Protein AF-A0A1D8IP13-F1 (afdb_monomer_lite)

Secondary structure (DSSP, 8-state):
---TTS-EEEEEEE-GGGEEEEEEEEEESSTT----TT--TTTEEEEEEEEEETTT--B--SS---EEE-HHHHHHHHT------SEETTEE---

Organism: NCBI:txid2819280

Foldseek 3Di:
DLDPPKDKDKDWDDDPPQKIKIKMAINAPDPPDDGDLPDDVNGHQKMWIFMARNPQRATAPPDRTDIDHHPVCVVSVVPDDDDDPQHYNRHGGDD

pLDDT: mean 81.23, std 15.62, range [36.94, 96.0]

Sequence (95 aa):
MFDGDLPAVASVDAISGGELSINVVLKPQKADIQPEWYCDLSSGDAVASGRVERHLGAWLQDGGEDVHCKRALQSRIADVGIEPAGYSDQGNFFM

Radius of gyration: 14.1 Å; chains: 1; bounding box: 30×31×34 Å

Structure (mmCIF, N/CA/C/O backbone):
data_AF-A0A1D8IP13-F1
#
_entry.id   AF-A0A1D8IP13-F1
#
loop_
_atom_site.group_PDB
_atom_site.id
_atom_site.type_symbol
_atom_site.label_atom_id
_atom_site.label_alt_id
_atom_site.label_comp_id
_atom_site.label_asym_id
_atom_site.label_entity_id
_atom_site.label_seq_id
_atom_site.pdbx_PDB_ins_code
_atom_site.Cartn_x
_atom_site.Cartn_y
_atom_site.Cartn_z
_atom_site.occupancy
_atom_site.B_iso_or_equiv
_atom_site.auth_seq_id
_atom_site.auth_comp_id
_atom_site.auth_asym_id
_atom_site.auth_atom_id
_atom_site.pdbx_PDB_model_num
ATOM 1 N N . MET A 1 1 ? -6.980 -12.113 -4.603 1.00 53.38 1 MET A N 1
ATOM 2 C CA . MET A 1 1 ? -7.623 -11.195 -3.636 1.00 53.38 1 MET A CA 1
ATOM 3 C C . MET A 1 1 ? -6.878 -11.374 -2.322 1.00 53.38 1 MET A C 1
ATOM 5 O O . MET A 1 1 ? -6.754 -12.517 -1.914 1.00 53.38 1 MET A O 1
ATOM 9 N N . PHE A 1 2 ? -6.300 -10.305 -1.761 1.00 59.06 2 PHE A N 1
ATOM 10 C CA . PHE A 1 2 ? -5.369 -10.341 -0.615 1.00 59.06 2 PHE A CA 1
ATOM 11 C C . PHE A 1 2 ? -6.002 -10.951 0.643 1.00 59.06 2 PHE A C 1
ATOM 13 O O . PHE A 1 2 ? -5.389 -11.788 1.289 1.00 59.06 2 PHE A O 1
ATOM 20 N N . ASP A 1 3 ? -7.250 -10.576 0.943 1.00 60.44 3 ASP A N 1
ATOM 21 C CA . ASP A 1 3 ? -8.040 -11.171 2.021 1.00 60.44 3 ASP A CA 1
ATOM 22 C C . ASP A 1 3 ? -9.490 -10.679 1.881 1.00 60.44 3 ASP A C 1
ATOM 24 O O . ASP A 1 3 ? -9.742 -9.479 1.991 1.00 60.44 3 ASP A O 1
ATOM 28 N N . GLY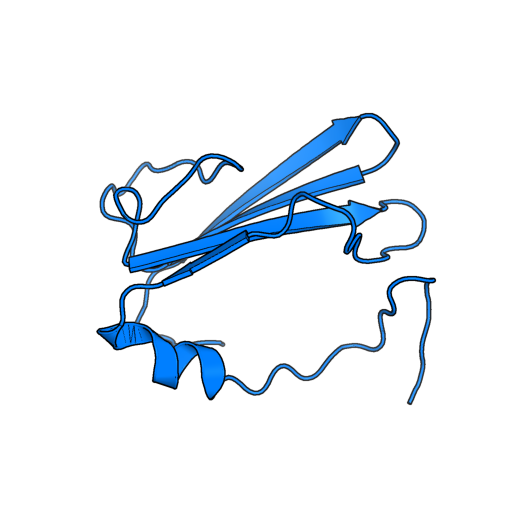 A 1 4 ? -10.446 -11.556 1.560 1.00 65.25 4 GLY A N 1
ATOM 29 C CA . GLY A 1 4 ? -11.843 -11.170 1.276 1.00 65.25 4 GLY A CA 1
ATOM 30 C C . GLY A 1 4 ? -12.577 -10.504 2.447 1.00 65.25 4 GLY A C 1
ATOM 31 O O . GLY A 1 4 ? -13.615 -9.876 2.248 1.00 65.25 4 GLY A O 1
ATOM 32 N N . ASP A 1 5 ? -11.996 -10.605 3.643 1.00 82.50 5 ASP A N 1
ATOM 33 C CA . ASP A 1 5 ? -12.615 -10.241 4.915 1.00 82.50 5 ASP A CA 1
ATOM 34 C C . ASP A 1 5 ? -12.089 -8.917 5.496 1.00 82.50 5 ASP A C 1
ATOM 36 O O . ASP A 1 5 ? -12.597 -8.439 6.514 1.00 82.50 5 ASP A O 1
ATOM 40 N N . LEU A 1 6 ? -11.060 -8.312 4.889 1.00 86.19 6 LEU A N 1
ATOM 41 C CA . LEU A 1 6 ? -10.500 -7.039 5.344 1.00 86.19 6 LEU A CA 1
ATOM 42 C C . LEU A 1 6 ? -10.816 -5.932 4.334 1.00 86.19 6 LEU A C 1
ATOM 44 O O . LEU A 1 6 ? -10.274 -5.945 3.228 1.00 86.19 6 LEU A O 1
ATOM 48 N N . PRO A 1 7 ? -11.659 -4.945 4.693 1.00 91.06 7 PRO A N 1
ATOM 49 C CA . PRO A 1 7 ? -11.931 -3.835 3.796 1.00 91.06 7 PRO A CA 1
ATOM 50 C C . PRO A 1 7 ? -10.655 -3.020 3.589 1.00 91.06 7 PRO A C 1
ATOM 52 O O . PRO A 1 7 ? -9.942 -2.728 4.548 1.00 91.06 7 PRO A O 1
ATOM 55 N N . ALA A 1 8 ? -10.385 -2.632 2.349 1.00 91.06 8 ALA A N 1
ATOM 56 C CA . ALA A 1 8 ? -9.273 -1.766 1.990 1.00 91.06 8 ALA A CA 1
ATOM 57 C C . ALA A 1 8 ? -9.794 -0.573 1.189 1.00 91.06 8 ALA A C 1
ATOM 59 O O . ALA A 1 8 ? -10.695 -0.724 0.362 1.00 91.06 8 ALA A O 1
ATOM 60 N N . VAL A 1 9 ? -9.214 0.598 1.432 1.00 94.62 9 VAL A N 1
ATOM 61 C CA . VAL A 1 9 ? -9.442 1.807 0.635 1.00 94.62 9 VAL A CA 1
ATOM 62 C C . VAL A 1 9 ? -8.095 2.242 0.082 1.00 94.62 9 VAL A C 1
ATOM 64 O O . VAL A 1 9 ? -7.100 2.222 0.807 1.00 94.62 9 VAL A O 1
ATOM 67 N N . ALA A 1 10 ? -8.061 2.612 -1.195 1.00 94.12 10 ALA A N 1
ATOM 68 C CA . ALA A 1 10 ? -6.854 3.073 -1.865 1.00 94.12 10 ALA A CA 1
ATOM 69 C C . ALA A 1 10 ? -7.111 4.384 -2.613 1.00 94.12 10 ALA A C 1
ATOM 71 O O . ALA A 1 10 ? -8.218 4.613 -3.105 1.00 94.12 10 ALA A O 1
ATOM 72 N N . SER A 1 11 ? -6.077 5.212 -2.718 1.00 94.44 11 SER A N 1
ATOM 73 C CA . SER A 1 11 ? -6.032 6.400 -3.569 1.00 94.44 11 SER A CA 1
ATOM 74 C C . SER A 1 11 ? -4.845 6.322 -4.523 1.00 94.44 11 SER A C 1
ATOM 76 O O . SER A 1 11 ? -3.847 5.644 -4.252 1.00 94.44 11 SER A O 1
ATOM 78 N N . VAL A 1 12 ? -4.985 6.999 -5.662 1.00 92.94 12 VAL A N 1
ATOM 79 C CA . VAL A 1 12 ? -3.912 7.192 -6.634 1.00 92.94 12 VAL A CA 1
ATOM 80 C C . VAL A 1 12 ? -3.942 8.643 -7.084 1.00 92.94 12 VAL A C 1
ATOM 82 O O . VAL A 1 12 ? -4.946 9.089 -7.640 1.00 92.94 12 VAL A O 1
ATOM 85 N N . ASP A 1 13 ? -2.828 9.342 -6.900 1.00 91.56 13 ASP A N 1
ATOM 86 C CA . ASP A 1 13 ? -2.704 10.763 -7.205 1.00 91.56 13 ASP A CA 1
ATOM 87 C C . ASP A 1 13 ? -1.513 11.034 -8.120 1.00 91.56 13 ASP A C 1
ATOM 89 O O . ASP A 1 13 ? -0.420 10.492 -7.951 1.00 91.56 13 ASP A O 1
ATOM 93 N N . ALA A 1 14 ? -1.715 11.904 -9.108 1.00 90.94 14 ALA A N 1
ATOM 94 C CA . ALA A 1 14 ? -0.625 12.403 -9.932 1.00 90.94 14 ALA A CA 1
ATOM 95 C C . ALA A 1 14 ? 0.209 13.406 -9.129 1.00 90.94 14 ALA A C 1
ATOM 97 O O . ALA A 1 14 ? -0.308 14.433 -8.693 1.00 90.94 14 ALA A O 1
ATOM 98 N N . ILE A 1 15 ? 1.507 13.143 -8.997 1.00 86.00 15 ILE A N 1
ATOM 99 C CA . ILE A 1 15 ? 2.449 14.062 -8.350 1.00 86.00 15 ILE A CA 1
ATOM 100 C C . ILE A 1 15 ? 3.449 14.616 -9.380 1.00 86.00 15 ILE A C 1
ATOM 102 O O . ILE A 1 15 ? 3.405 14.283 -10.571 1.00 86.00 15 ILE A O 1
ATOM 106 N N . SER A 1 16 ? 4.309 15.543 -8.955 1.00 82.50 16 SER A N 1
ATOM 107 C CA . SER A 1 16 ? 5.326 16.152 -9.823 1.00 82.50 16 SER A CA 1
ATOM 108 C C . SER A 1 16 ? 6.309 15.118 -10.384 1.00 82.50 16 SER A C 1
ATOM 110 O O . SER A 1 16 ? 6.444 14.030 -9.843 1.00 82.50 16 SER A O 1
ATOM 112 N N . GLY A 1 17 ? 7.029 15.466 -11.454 1.00 82.19 17 GLY A N 1
ATOM 113 C CA . GLY A 1 17 ? 8.115 14.621 -11.973 1.00 82.19 17 GLY A CA 1
ATOM 114 C C . GLY A 1 17 ? 7.673 13.438 -12.839 1.00 82.19 17 GLY A C 1
ATOM 115 O O . GLY A 1 17 ? 8.515 12.658 -13.254 1.00 82.19 17 GLY A O 1
ATOM 116 N N . GLY A 1 18 ? 6.379 13.327 -13.167 1.00 85.44 18 GLY A N 1
ATOM 117 C CA . GLY A 1 18 ? 5.867 12.189 -13.937 1.00 85.44 18 GLY A CA 1
ATOM 118 C C . GLY A 1 18 ? 5.541 10.976 -13.071 1.00 85.44 18 GLY A C 1
ATOM 119 O O . GLY A 1 18 ? 5.392 9.883 -13.596 1.00 85.44 18 GLY A O 1
ATOM 120 N N . GLU A 1 19 ? 5.378 11.157 -11.765 1.00 87.69 19 GLU A N 1
ATOM 121 C CA . GLU A 1 19 ? 5.134 10.067 -10.824 1.00 87.69 19 GLU A CA 1
ATOM 122 C C . GLU A 1 19 ? 3.639 9.957 -10.456 1.00 87.69 19 GLU A C 1
ATOM 124 O O . GLU A 1 19 ? 2.819 10.858 -10.698 1.00 87.69 19 GLU A O 1
ATOM 129 N N . LEU A 1 20 ? 3.274 8.816 -9.884 1.00 89.00 20 LEU A N 1
ATOM 130 C CA . LEU A 1 20 ? 2.003 8.541 -9.227 1.00 89.00 20 LEU A CA 1
ATOM 131 C C . LEU A 1 20 ? 2.284 8.195 -7.766 1.00 89.00 20 LEU A C 1
ATOM 133 O O . LEU A 1 20 ? 3.171 7.393 -7.491 1.00 89.00 20 LEU A O 1
ATOM 137 N N . SER A 1 21 ? 1.516 8.776 -6.852 1.00 89.50 21 SER A N 1
ATOM 138 C CA . SER A 1 21 ? 1.461 8.378 -5.447 1.00 89.50 21 SER A CA 1
ATOM 139 C C . SER A 1 21 ? 0.329 7.376 -5.266 1.00 89.50 21 SER A C 1
ATOM 141 O O . SER A 1 21 ? -0.779 7.621 -5.740 1.00 89.50 21 SER A O 1
ATOM 143 N N . ILE A 1 22 ? 0.602 6.254 -4.610 1.00 91.12 22 ILE A N 1
ATOM 144 C CA . ILE A 1 22 ? -0.374 5.211 -4.292 1.00 91.12 22 ILE A CA 1
ATOM 145 C C . ILE A 1 22 ? -0.417 5.085 -2.777 1.00 91.12 22 ILE A C 1
ATOM 147 O O . ILE A 1 22 ? 0.612 4.830 -2.158 1.00 91.12 22 ILE A O 1
ATOM 151 N N . ASN A 1 23 ? -1.601 5.230 -2.186 1.00 93.75 23 ASN A N 1
ATOM 152 C CA . ASN A 1 23 ? -1.782 5.122 -0.739 1.00 93.75 23 ASN A CA 1
ATOM 153 C C . ASN A 1 23 ? -2.902 4.139 -0.433 1.00 93.75 23 ASN A C 1
ATOM 155 O O . ASN A 1 23 ? -3.950 4.156 -1.077 1.00 93.75 23 ASN A O 1
ATOM 159 N N . VAL A 1 24 ? -2.695 3.280 0.557 1.00 93.94 24 VAL A N 1
ATOM 160 C CA . VAL A 1 24 ? -3.625 2.214 0.926 1.00 93.94 24 VAL A CA 1
ATOM 161 C C . VAL A 1 24 ? -3.836 2.226 2.430 1.00 93.94 24 VAL A C 1
ATOM 163 O O . VAL A 1 24 ? -2.880 2.267 3.200 1.00 93.94 24 VAL A O 1
ATOM 166 N N . VAL A 1 25 ? -5.096 2.130 2.850 1.00 95.25 25 VAL A N 1
ATOM 167 C CA . VAL A 1 25 ? -5.488 1.906 4.243 1.00 95.25 25 VAL A CA 1
ATOM 168 C C . VAL A 1 25 ? -6.269 0.602 4.329 1.00 95.25 25 VAL A C 1
ATOM 170 O O . VAL A 1 25 ? -7.319 0.440 3.704 1.00 95.25 25 VAL A O 1
ATOM 173 N N . LEU A 1 26 ? -5.769 -0.328 5.137 1.00 93.75 26 LEU A N 1
ATOM 174 C CA . LEU A 1 26 ? -6.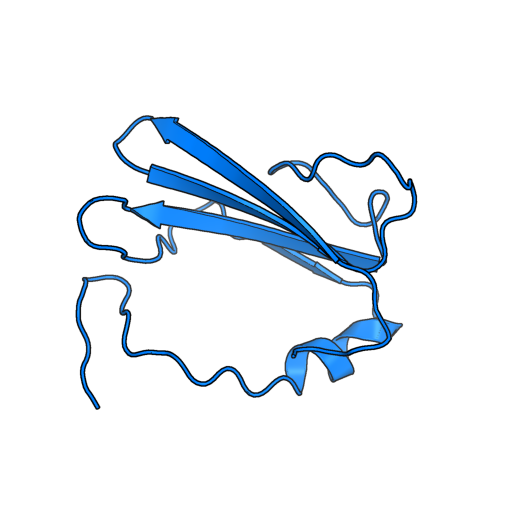412 -1.600 5.430 1.00 93.75 26 LEU A CA 1
ATOM 175 C C . LEU A 1 26 ? -7.193 -1.508 6.741 1.00 93.75 26 LEU A C 1
ATOM 177 O O . LEU A 1 26 ? -6.681 -1.038 7.760 1.00 93.75 26 LEU A O 1
ATOM 181 N N . LYS A 1 27 ? -8.428 -2.008 6.711 1.00 93.62 27 LYS A N 1
ATOM 182 C CA . LYS A 1 27 ? -9.411 -1.945 7.794 1.00 93.62 27 LYS A CA 1
ATOM 183 C C . LYS A 1 27 ? -9.533 -0.516 8.347 1.00 93.62 27 LYS A C 1
ATOM 185 O O . LYS A 1 27 ? -9.116 -0.250 9.478 1.00 93.62 27 LYS A O 1
ATOM 190 N N . PRO A 1 28 ? -10.044 0.416 7.524 1.00 95.25 28 PRO A N 1
ATOM 191 C CA . PRO A 1 28 ? -10.098 1.823 7.879 1.00 95.25 28 PRO A CA 1
ATOM 192 C C . PRO A 1 28 ? -11.004 2.057 9.088 1.00 95.25 28 PRO A C 1
ATOM 194 O O . PRO A 1 28 ? -12.049 1.425 9.239 1.00 95.25 28 PRO A O 1
ATOM 197 N N . GLN A 1 29 ? -10.607 2.999 9.941 1.00 94.81 29 GLN A N 1
ATOM 198 C CA . GLN A 1 29 ? -11.376 3.372 11.133 1.00 94.81 29 GLN A CA 1
ATOM 199 C C . GLN A 1 29 ? -12.559 4.294 10.811 1.00 94.81 29 GLN A C 1
ATOM 201 O O . GLN A 1 29 ? -13.507 4.387 11.590 1.00 94.81 29 GLN A O 1
ATOM 206 N N . LYS A 1 30 ? -12.504 4.985 9.669 1.00 93.88 30 LYS A N 1
ATOM 207 C CA . LYS A 1 30 ? -13.558 5.870 9.163 1.00 93.88 30 LYS A CA 1
ATOM 208 C C . LYS A 1 30 ? -14.005 5.395 7.787 1.00 93.88 30 LYS A C 1
ATOM 210 O O . LYS A 1 30 ? -13.171 5.040 6.960 1.00 93.88 30 LYS A O 1
ATOM 215 N N . ALA A 1 31 ? -15.313 5.399 7.549 1.00 87.25 31 ALA A N 1
ATOM 216 C CA . ALA A 1 31 ? -15.895 4.907 6.300 1.00 87.25 31 ALA A CA 1
ATOM 217 C C . ALA A 1 31 ? -15.598 5.812 5.090 1.00 87.25 31 ALA A C 1
ATOM 219 O O . ALA A 1 31 ? -15.614 5.339 3.961 1.00 87.25 31 ALA A O 1
ATOM 220 N N . ASP A 1 32 ? -15.328 7.094 5.328 1.00 92.19 32 ASP A N 1
ATOM 221 C CA . ASP A 1 32 ? -15.095 8.144 4.333 1.00 92.19 32 ASP A CA 1
ATOM 222 C C . ASP A 1 32 ? -13.617 8.549 4.230 1.00 92.19 32 ASP A C 1
ATOM 224 O O . ASP A 1 32 ? -13.300 9.646 3.772 1.00 92.19 32 ASP A O 1
ATOM 228 N N . ILE A 1 33 ? -12.700 7.693 4.690 1.00 94.56 33 ILE A N 1
ATOM 229 C CA . ILE A 1 33 ? -11.277 8.007 4.626 1.00 94.56 33 ILE A CA 1
ATOM 230 C C . ILE A 1 33 ? -10.810 8.146 3.175 1.00 94.56 33 ILE A C 1
ATOM 232 O O . ILE A 1 33 ? -11.085 7.287 2.338 1.00 94.56 33 ILE A O 1
ATOM 236 N N . GLN A 1 34 ? -10.041 9.201 2.916 1.00 94.88 34 GLN A N 1
ATOM 237 C CA . GLN A 1 34 ? -9.243 9.341 1.708 1.00 94.88 34 GLN A CA 1
ATOM 238 C C . GLN A 1 34 ? -7.792 8.985 2.066 1.00 94.88 34 GLN A C 1
ATOM 240 O O . GLN A 1 34 ? -7.180 9.717 2.846 1.00 94.88 34 GLN A O 1
ATOM 245 N N . PRO A 1 35 ? -7.255 7.848 1.585 1.00 94.50 35 PRO A N 1
ATOM 246 C CA . PRO A 1 35 ? -5.861 7.491 1.812 1.00 94.50 35 PRO A CA 1
ATOM 247 C C . PRO A 1 35 ? -4.925 8.563 1.259 1.00 94.50 35 PRO A C 1
ATOM 249 O O . PRO A 1 35 ? -5.120 9.051 0.150 1.00 94.50 35 PRO A O 1
ATOM 252 N N . GLU A 1 36 ? -3.899 8.902 2.021 1.00 92.62 36 GLU A N 1
ATOM 253 C CA . GLU A 1 36 ? -2.894 9.907 1.682 1.00 92.62 36 GLU A CA 1
ATOM 254 C C . GLU A 1 36 ? -1.537 9.455 2.225 1.00 92.62 36 GLU A C 1
ATOM 256 O O . GLU A 1 36 ? -1.468 8.600 3.112 1.00 92.62 36 GLU A O 1
ATOM 261 N N . TRP A 1 37 ? -0.456 10.063 1.738 1.00 88.25 37 TRP A N 1
ATOM 262 C CA . TRP A 1 37 ? 0.918 9.685 2.104 1.00 88.25 37 TRP A CA 1
ATOM 263 C C . TRP A 1 37 ? 1.235 9.847 3.599 1.00 88.25 37 TRP A C 1
ATOM 265 O O . TRP A 1 37 ? 2.177 9.246 4.098 1.00 88.25 37 TRP A O 1
ATOM 275 N N . TYR A 1 38 ? 0.462 10.663 4.318 1.00 89.75 38 TYR A N 1
ATOM 276 C CA . TYR A 1 38 ? 0.630 10.917 5.750 1.00 89.75 38 TYR A CA 1
ATOM 277 C C . TYR A 1 38 ? -0.300 10.069 6.635 1.00 89.75 38 TYR A C 1
ATOM 279 O O . TYR A 1 38 ? -0.348 10.280 7.849 1.00 89.75 38 TYR A O 1
ATOM 287 N N . CYS A 1 39 ? -1.083 9.150 6.060 1.00 93.44 39 CYS A N 1
ATOM 288 C CA . CYS A 1 39 ? -1.913 8.239 6.843 1.00 93.44 39 CYS A CA 1
ATOM 289 C C . CYS A 1 39 ? -1.051 7.317 7.717 1.00 93.44 39 CYS A C 1
ATOM 291 O O . CYS A 1 39 ? -0.014 6.814 7.299 1.00 93.44 39 CYS A O 1
ATOM 293 N N . ASP A 1 40 ? -1.528 7.044 8.929 1.00 93.69 40 ASP A N 1
ATOM 294 C CA . ASP A 1 40 ? -0.827 6.250 9.939 1.00 93.69 40 ASP A CA 1
ATOM 295 C C . ASP A 1 40 ? -1.745 5.183 10.575 1.00 93.69 40 ASP A C 1
ATOM 297 O O . ASP A 1 40 ? -2.878 4.946 10.147 1.00 93.69 40 ASP A O 1
ATOM 301 N N . LEU A 1 41 ? -1.297 4.543 11.658 1.00 94.69 41 LEU A N 1
ATOM 302 C CA . LEU A 1 41 ? -2.084 3.523 12.371 1.00 94.69 41 LEU A CA 1
ATOM 303 C C . LEU A 1 41 ? -3.321 4.067 13.118 1.00 94.69 41 LEU A C 1
ATOM 305 O O . LEU A 1 41 ? -4.073 3.281 13.708 1.00 94.69 41 LEU A O 1
ATOM 309 N N . SER A 1 42 ? -3.555 5.384 13.114 1.00 95.00 42 SER A N 1
ATOM 310 C CA . SER A 1 42 ? -4.837 5.966 13.530 1.00 95.00 42 SER A CA 1
ATOM 311 C C . SER A 1 42 ? -5.889 5.895 12.414 1.00 95.00 42 SER A C 1
ATOM 313 O O . SER A 1 42 ? -7.088 5.874 12.696 1.00 95.00 42 SER A O 1
ATOM 315 N N . SER A 1 43 ? -5.442 5.791 11.160 1.00 96.00 43 SER A N 1
ATOM 316 C CA . SER A 1 43 ? -6.280 5.727 9.958 1.00 96.00 43 SER A CA 1
ATOM 317 C C . SER A 1 43 ? -6.843 4.323 9.701 1.00 96.00 43 SER A C 1
ATOM 319 O O . SER A 1 43 ? -7.981 4.185 9.246 1.00 96.00 43 SER A O 1
ATOM 321 N N . GLY A 1 44 ? -6.088 3.277 10.046 1.00 95.25 44 GLY A N 1
ATOM 322 C CA . GLY A 1 44 ? -6.482 1.875 9.884 1.00 95.25 44 GLY A CA 1
ATOM 323 C C . GLY A 1 44 ? -5.594 0.907 10.666 1.00 95.25 44 GLY A C 1
ATOM 324 O O . GLY A 1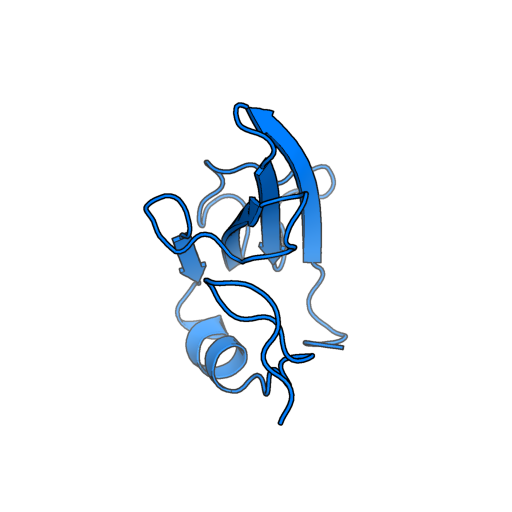 44 ? -4.755 1.311 11.473 1.00 95.25 44 GLY A O 1
ATOM 325 N N . ASP A 1 45 ? -5.781 -0.393 10.447 1.00 95.31 45 ASP A N 1
ATOM 326 C CA . ASP A 1 45 ? -4.949 -1.425 11.082 1.00 95.31 45 ASP A CA 1
ATOM 327 C C . ASP A 1 45 ? -3.642 -1.686 10.316 1.00 95.31 45 ASP A C 1
ATOM 329 O O . ASP A 1 45 ? -2.679 -2.186 10.908 1.00 95.31 45 ASP A O 1
ATOM 333 N N . ALA A 1 46 ? -3.585 -1.314 9.037 1.00 94.50 46 ALA A N 1
ATOM 334 C CA . ALA A 1 46 ? -2.343 -1.159 8.293 1.00 94.50 46 ALA A CA 1
ATOM 335 C C . ALA A 1 46 ? -2.462 -0.028 7.268 1.00 94.50 46 ALA A C 1
ATOM 337 O O . ALA A 1 46 ? -3.552 0.249 6.767 1.00 94.50 46 ALA A O 1
ATOM 338 N N . VAL A 1 47 ? -1.337 0.605 6.965 1.00 94.88 47 VAL A N 1
ATOM 339 C CA . VAL A 1 47 ? -1.204 1.638 5.943 1.00 94.88 47 VAL A CA 1
ATOM 340 C C . VAL A 1 47 ? 0.025 1.352 5.093 1.00 94.88 47 VAL A C 1
ATOM 342 O O . VAL A 1 47 ? 1.012 0.805 5.594 1.00 94.88 47 VAL A O 1
ATOM 345 N N . ALA A 1 48 ? -0.060 1.694 3.815 1.00 92.25 48 ALA A N 1
ATOM 346 C CA . ALA A 1 48 ? 1.059 1.637 2.893 1.00 92.25 48 ALA A CA 1
ATOM 347 C C . ALA A 1 48 ? 1.028 2.845 1.953 1.00 92.25 48 ALA A C 1
ATOM 349 O O . ALA A 1 48 ? -0.041 3.183 1.441 1.00 92.25 48 ALA A O 1
ATOM 350 N N . SER A 1 49 ? 2.180 3.451 1.697 1.00 91.56 49 SER A N 1
ATOM 351 C CA . SER A 1 49 ? 2.379 4.438 0.633 1.00 91.56 49 SER A CA 1
ATOM 352 C C . SER A 1 49 ? 3.450 3.956 -0.339 1.00 91.56 49 SER A C 1
ATOM 354 O O . SER A 1 49 ? 4.315 3.159 0.019 1.00 91.56 49 SER A O 1
ATOM 356 N N . GLY A 1 50 ? 3.398 4.429 -1.580 1.00 88.31 50 GLY A N 1
ATOM 357 C CA . GLY A 1 50 ? 4.435 4.161 -2.567 1.00 88.31 50 GLY A CA 1
ATOM 358 C C . GLY A 1 50 ? 4.350 5.071 -3.780 1.00 88.31 50 GLY A C 1
ATOM 359 O O . GLY A 1 50 ? 3.336 5.739 -4.000 1.00 88.31 50 GLY A O 1
ATOM 360 N N . ARG A 1 51 ? 5.426 5.106 -4.572 1.00 86.94 51 ARG A N 1
ATOM 361 C CA . ARG A 1 51 ? 5.496 5.901 -5.801 1.00 86.94 51 ARG A CA 1
ATOM 362 C C . ARG A 1 51 ? 5.808 5.045 -7.018 1.00 86.94 51 ARG A C 1
ATOM 364 O O . ARG A 1 51 ? 6.600 4.109 -6.949 1.00 86.94 51 ARG A O 1
ATOM 371 N N . VAL A 1 52 ? 5.191 5.403 -8.139 1.00 85.00 52 VAL A N 1
ATOM 372 C CA . VAL A 1 52 ? 5.388 4.756 -9.441 1.00 85.00 52 VAL A CA 1
ATOM 373 C C . VAL A 1 52 ? 5.717 5.812 -10.486 1.00 85.00 52 VAL A C 1
ATOM 375 O O . VAL A 1 52 ? 4.995 6.797 -10.620 1.00 85.00 52 VAL A O 1
ATOM 378 N N . GLU A 1 53 ? 6.775 5.604 -11.261 1.00 85.62 53 GLU A N 1
ATOM 379 C CA . GLU A 1 53 ? 7.077 6.424 -12.434 1.00 85.62 53 GLU A CA 1
ATOM 380 C C . GLU A 1 53 ? 6.099 6.073 -13.569 1.00 85.62 53 GLU A C 1
ATOM 382 O O . GLU A 1 53 ? 5.914 4.907 -13.922 1.00 85.62 53 GLU A O 1
ATOM 387 N N . ARG A 1 54 ? 5.421 7.076 -14.132 1.00 83.06 54 ARG A N 1
ATOM 388 C CA . ARG A 1 54 ? 4.278 6.872 -15.034 1.00 83.06 54 ARG A CA 1
ATOM 389 C C . ARG A 1 54 ? 4.672 6.382 -16.422 1.00 83.06 54 ARG A C 1
ATOM 391 O O . ARG A 1 54 ? 3.857 5.727 -17.069 1.00 83.06 54 ARG A O 1
ATOM 398 N N . HIS A 1 55 ? 5.853 6.738 -16.914 1.00 80.81 55 HIS A N 1
ATOM 399 C CA . HIS A 1 55 ? 6.267 6.424 -18.281 1.00 80.81 55 HIS A CA 1
ATOM 400 C C . HIS A 1 55 ? 6.823 5.000 -18.398 1.00 80.81 55 HIS A C 1
ATOM 402 O O . HIS A 1 55 ? 6.531 4.304 -19.368 1.00 80.81 55 HIS A O 1
ATOM 408 N N . LEU A 1 56 ? 7.609 4.572 -17.414 1.00 76.25 56 LEU A N 1
ATOM 409 C CA . LEU A 1 56 ? 8.294 3.285 -17.343 1.00 76.25 56 LEU A CA 1
ATOM 410 C C . LEU A 1 56 ? 7.527 2.261 -16.501 1.00 76.25 56 LEU A C 1
ATOM 412 O O . LEU A 1 56 ? 7.799 1.068 -16.612 1.00 76.25 56 LEU A O 1
ATOM 416 N N . GLY A 1 57 ? 6.582 2.706 -15.665 1.00 74.69 57 GLY A N 1
ATOM 417 C CA . GLY A 1 57 ? 5.861 1.840 -14.729 1.00 74.69 57 GLY A CA 1
ATOM 418 C C . GLY A 1 57 ? 6.746 1.299 -13.604 1.00 74.69 57 GLY A C 1
ATOM 419 O O . GLY A 1 57 ? 6.391 0.305 -12.974 1.00 74.69 57 GLY A O 1
ATOM 420 N N . ALA A 1 58 ? 7.906 1.918 -13.379 1.00 76.25 58 ALA A N 1
ATOM 421 C CA . ALA A 1 58 ? 8.871 1.492 -12.378 1.00 76.25 58 ALA A CA 1
ATOM 422 C C . ALA A 1 58 ? 8.441 1.944 -10.977 1.00 76.25 58 ALA A C 1
ATOM 424 O O . ALA A 1 58 ? 8.029 3.092 -10.786 1.00 76.25 58 ALA A O 1
ATOM 425 N N . TRP A 1 59 ? 8.559 1.050 -9.995 1.00 75.75 59 TRP A N 1
ATOM 426 C CA . TRP A 1 59 ? 8.397 1.396 -8.583 1.00 75.75 59 TRP A CA 1
ATOM 427 C C . TRP A 1 59 ? 9.624 2.161 -8.093 1.00 75.75 59 TRP A C 1
ATOM 429 O O . TRP A 1 59 ? 10.756 1.739 -8.329 1.00 75.75 59 TRP A O 1
ATOM 439 N N . LEU A 1 60 ? 9.398 3.290 -7.427 1.00 72.94 60 LEU A N 1
ATOM 440 C CA . LEU A 1 60 ? 10.462 4.189 -6.992 1.00 72.94 60 LEU A CA 1
ATOM 441 C C . LEU A 1 60 ? 10.775 3.985 -5.508 1.00 72.94 60 LEU A C 1
ATOM 443 O O . LEU A 1 60 ? 10.173 4.658 -4.677 1.00 72.94 60 LEU A O 1
ATOM 447 N N . GLN A 1 61 ? 11.779 3.140 -5.233 1.00 61.97 61 GLN A N 1
ATOM 448 C CA . GLN A 1 61 ? 12.267 2.755 -3.890 1.00 61.97 61 GLN A CA 1
ATOM 449 C C . GLN A 1 61 ? 12.955 3.857 -3.070 1.00 61.97 61 GLN A C 1
ATOM 451 O O . GLN A 1 61 ? 13.487 3.599 -1.988 1.00 61.97 61 GLN A O 1
ATOM 456 N N . ASP A 1 62 ? 13.008 5.081 -3.593 1.00 55.97 62 ASP A N 1
ATOM 457 C CA . ASP A 1 62 ? 13.820 6.162 -3.042 1.00 55.97 62 ASP A CA 1
ATOM 458 C C . ASP A 1 62 ? 12.938 7.189 -2.309 1.00 55.97 62 ASP A C 1
ATOM 460 O O . ASP A 1 62 ? 12.671 8.295 -2.782 1.00 55.97 62 ASP A O 1
ATOM 464 N N . GLY A 1 63 ? 12.452 6.796 -1.125 1.00 53.72 63 GLY A N 1
ATOM 465 C CA . GLY A 1 63 ? 12.242 7.738 -0.017 1.00 53.72 63 GLY A CA 1
ATOM 466 C C . GLY A 1 63 ? 10.807 8.135 0.346 1.00 53.72 63 GLY A C 1
ATOM 467 O O . GLY A 1 63 ? 10.633 9.129 1.053 1.00 53.72 63 GLY A O 1
ATOM 468 N N . GLY A 1 64 ? 9.784 7.403 -0.106 1.00 56.53 64 GLY A N 1
ATOM 469 C CA . GLY A 1 64 ? 8.382 7.661 0.271 1.00 56.53 64 GLY A CA 1
ATOM 470 C C . GLY A 1 64 ? 7.524 6.416 0.497 1.00 56.53 64 GLY A C 1
ATOM 471 O O . GLY A 1 64 ? 6.323 6.552 0.751 1.00 56.53 64 GLY A O 1
ATOM 472 N N . GLU A 1 65 ? 8.104 5.220 0.366 1.00 65.12 65 GLU A N 1
ATOM 473 C CA . GLU A 1 65 ? 7.389 3.986 0.663 1.00 65.12 65 GLU A CA 1
ATOM 474 C C . GLU A 1 65 ? 7.480 3.660 2.141 1.00 65.12 65 GLU A C 1
ATOM 476 O O . GLU A 1 65 ? 8.536 3.296 2.656 1.00 65.12 65 GLU A O 1
ATOM 481 N N . ASP A 1 66 ? 6.341 3.757 2.808 1.00 80.31 66 ASP A N 1
ATOM 482 C CA . ASP A 1 66 ? 6.200 3.389 4.201 1.00 80.31 66 ASP A CA 1
ATOM 483 C C . ASP A 1 66 ? 5.104 2.345 4.314 1.00 80.31 66 ASP A C 1
ATOM 485 O O . ASP A 1 66 ? 3.992 2.530 3.824 1.00 80.31 66 ASP A O 1
ATOM 489 N N . VAL A 1 67 ? 5.417 1.232 4.975 1.00 88.31 67 VAL A N 1
ATOM 490 C CA . VAL A 1 67 ? 4.425 0.240 5.386 1.00 88.31 67 VAL A CA 1
ATOM 491 C C . VAL A 1 67 ? 4.406 0.200 6.902 1.00 88.31 67 VAL A C 1
ATOM 493 O O . VAL A 1 67 ? 5.394 -0.143 7.555 1.00 88.31 67 VAL A O 1
ATOM 496 N N . HIS A 1 68 ? 3.243 0.484 7.476 1.00 91.44 68 HIS A N 1
ATOM 497 C CA . HIS A 1 68 ? 3.010 0.333 8.903 1.00 91.44 68 HIS A CA 1
ATOM 498 C C . HIS A 1 68 ? 1.826 -0.591 9.123 1.00 91.44 68 HIS A C 1
ATOM 500 O O . HIS A 1 68 ? 0.771 -0.440 8.516 1.00 91.44 68 HIS A O 1
ATOM 506 N N . CYS A 1 69 ? 1.964 -1.539 10.044 1.00 94.31 69 CYS A N 1
ATOM 507 C CA . CYS A 1 69 ? 0.855 -2.396 10.429 1.00 94.31 69 CYS A CA 1
ATOM 508 C C . CYS A 1 69 ? 0.841 -2.642 11.932 1.00 94.31 69 CYS A C 1
ATOM 510 O O . CYS A 1 69 ? 1.874 -2.668 12.606 1.00 94.31 69 CYS A O 1
ATOM 512 N N . LYS A 1 70 ? -0.358 -2.853 12.473 1.00 94.31 70 LYS A N 1
ATOM 513 C CA . LYS A 1 70 ? -0.511 -3.369 13.830 1.00 94.31 70 LYS A CA 1
ATOM 514 C C . LYS A 1 70 ? -0.002 -4.805 13.875 1.00 94.31 70 LYS A C 1
ATOM 516 O O . LYS A 1 70 ? -0.241 -5.596 12.967 1.00 94.31 70 LYS A O 1
ATOM 521 N N . ARG A 1 71 ? 0.608 -5.179 15.001 1.00 93.38 71 ARG A N 1
ATOM 522 C CA . ARG A 1 71 ? 1.206 -6.508 15.218 1.00 93.38 71 ARG A CA 1
ATOM 523 C C . ARG A 1 71 ? 0.273 -7.679 14.882 1.00 93.38 71 ARG A C 1
ATOM 525 O O . ARG A 1 71 ? 0.734 -8.697 1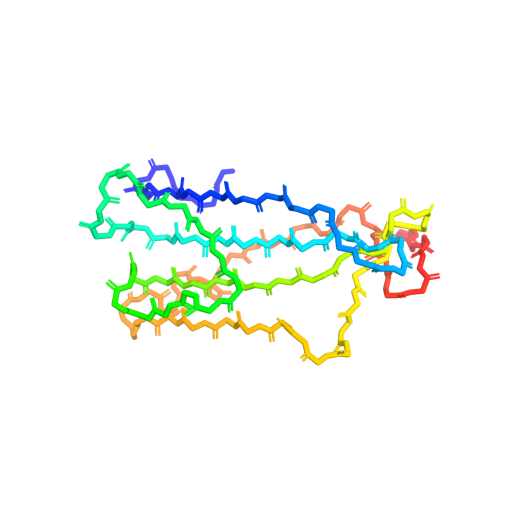4.386 1.00 93.38 71 ARG A O 1
ATOM 532 N N . ALA A 1 72 ? -1.030 -7.529 15.123 1.00 91.06 72 ALA A N 1
ATOM 533 C CA . ALA A 1 72 ? -2.030 -8.556 14.823 1.00 91.06 72 ALA A CA 1
ATOM 534 C C . ALA A 1 72 ? -2.180 -8.876 13.320 1.00 91.06 72 ALA A C 1
ATOM 536 O O . ALA A 1 72 ? -2.675 -9.948 12.984 1.00 91.06 72 ALA A O 1
ATOM 537 N N . LEU A 1 73 ? -1.771 -7.970 12.424 1.00 90.38 73 LEU A N 1
ATOM 538 C CA . LEU A 1 73 ? -1.809 -8.169 10.972 1.00 90.38 73 LEU A CA 1
ATOM 539 C C . LEU A 1 73 ? -0.445 -8.519 10.369 1.00 90.38 73 LEU A C 1
ATOM 541 O O . LEU A 1 73 ? -0.392 -8.899 9.206 1.00 90.38 73 LEU A O 1
ATOM 545 N N . GLN A 1 74 ? 0.644 -8.429 11.137 1.00 89.75 74 GLN A N 1
ATOM 546 C CA . GLN A 1 74 ? 2.000 -8.545 10.600 1.00 89.75 74 GLN A CA 1
ATOM 547 C C . GLN A 1 74 ? 2.257 -9.890 9.907 1.00 89.75 74 GLN A C 1
ATOM 549 O O . GLN A 1 74 ? 2.750 -9.897 8.785 1.00 89.75 74 GLN A O 1
ATOM 554 N N . SER A 1 75 ? 1.897 -11.016 10.540 1.00 89.06 75 SER A N 1
ATOM 555 C CA . SER A 1 75 ? 2.073 -12.340 9.924 1.00 89.06 75 SER A CA 1
ATOM 556 C C . SER A 1 75 ? 1.214 -12.491 8.673 1.00 89.06 75 SER A C 1
ATOM 558 O O . SER A 1 75 ? 1.713 -12.900 7.639 1.00 89.06 75 SER A O 1
ATOM 560 N N . ARG A 1 76 ? -0.048 -12.050 8.729 1.00 87.75 76 ARG A N 1
ATOM 561 C CA . ARG A 1 76 ? -0.970 -12.114 7.585 1.00 87.75 76 ARG A CA 1
ATOM 562 C C . ARG A 1 76 ? -0.459 -11.326 6.383 1.00 87.75 76 ARG A C 1
ATOM 564 O O . ARG A 1 76 ? -0.540 -11.823 5.273 1.00 87.75 76 ARG A O 1
ATOM 571 N N . ILE A 1 77 ? 0.057 -10.115 6.605 1.00 85.81 77 ILE A N 1
ATOM 572 C CA . ILE A 1 77 ? 0.620 -9.281 5.536 1.00 8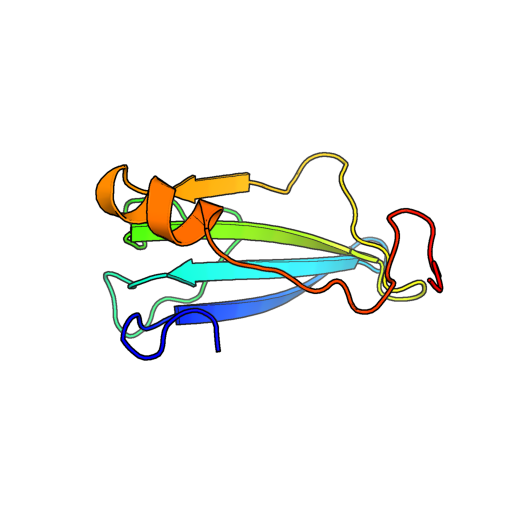5.81 77 ILE A CA 1
ATOM 573 C C . ILE A 1 77 ? 1.894 -9.923 4.971 1.00 85.81 77 ILE A C 1
ATOM 575 O O . ILE A 1 77 ? 2.077 -9.928 3.759 1.00 85.81 77 ILE A O 1
ATOM 579 N N . ALA A 1 78 ? 2.756 -10.474 5.829 1.00 85.62 78 ALA A N 1
ATOM 580 C CA . ALA A 1 78 ? 4.005 -11.112 5.410 1.00 85.62 78 ALA A CA 1
ATOM 581 C C . ALA A 1 78 ? 3.791 -12.433 4.650 1.00 85.62 78 ALA A C 1
ATOM 583 O O . ALA A 1 78 ? 4.578 -12.758 3.767 1.00 85.62 78 ALA A O 1
ATOM 584 N N . ASP A 1 79 ? 2.727 -13.170 4.971 1.00 86.38 79 ASP A N 1
ATOM 585 C CA . ASP A 1 79 ? 2.384 -14.444 4.331 1.00 86.38 79 ASP A CA 1
ATOM 586 C C . ASP A 1 79 ? 1.735 -14.260 2.947 1.00 86.38 79 ASP A C 1
ATOM 588 O O . ASP A 1 79 ? 1.422 -15.237 2.260 1.00 86.38 79 ASP A O 1
ATOM 592 N N . VAL A 1 80 ? 1.511 -13.015 2.515 1.00 81.94 80 VAL A N 1
ATOM 593 C CA . VAL A 1 80 ? 0.914 -12.739 1.212 1.00 81.94 80 VAL A CA 1
ATOM 594 C C . VAL A 1 80 ? 1.915 -13.046 0.112 1.00 81.94 80 VAL A C 1
ATOM 596 O O . VAL A 1 80 ? 2.892 -12.331 -0.100 1.00 81.94 80 VAL A O 1
ATOM 599 N N . GLY A 1 81 ? 1.601 -14.088 -0.654 1.00 78.00 81 GLY A N 1
ATOM 600 C CA . GLY A 1 81 ? 2.227 -14.338 -1.943 1.00 78.00 81 GLY A CA 1
ATOM 601 C C . GLY A 1 81 ? 1.849 -13.235 -2.926 1.00 78.00 81 GLY A C 1
ATOM 602 O O . GLY A 1 81 ? 0.721 -13.193 -3.423 1.00 78.00 81 GLY A O 1
ATOM 603 N N . ILE A 1 82 ? 2.787 -12.330 -3.191 1.00 75.12 82 ILE A N 1
ATOM 604 C CA . ILE A 1 82 ? 2.697 -11.386 -4.301 1.00 75.12 82 ILE A CA 1
ATOM 605 C C . ILE A 1 82 ? 3.433 -12.029 -5.469 1.00 75.12 82 ILE A C 1
ATOM 607 O O . ILE A 1 82 ? 4.649 -12.177 -5.420 1.00 75.12 82 ILE A O 1
ATOM 611 N N . GLU A 1 83 ? 2.696 -12.400 -6.512 1.00 71.75 83 GLU A N 1
ATOM 612 C CA . GLU A 1 83 ? 3.288 -12.786 -7.791 1.00 71.75 83 GLU A CA 1
ATOM 613 C C . GLU A 1 83 ? 3.547 -11.502 -8.589 1.00 71.75 83 GLU A C 1
ATOM 615 O O . GLU A 1 83 ? 2.588 -10.879 -9.065 1.00 71.75 83 GLU A O 1
ATOM 620 N N . PRO A 1 84 ? 4.803 -11.031 -8.696 1.00 64.38 84 PRO A N 1
ATOM 621 C CA . PRO A 1 84 ? 5.090 -9.829 -9.454 1.00 64.38 84 PRO A CA 1
ATOM 622 C C . PRO A 1 84 ? 4.774 -10.081 -10.928 1.00 64.38 84 PRO A C 1
ATOM 624 O O . PRO A 1 84 ? 5.212 -11.064 -11.520 1.00 64.38 84 PRO A O 1
ATOM 627 N N . ALA A 1 85 ? 4.070 -9.148 -11.562 1.00 64.19 85 ALA A N 1
ATOM 628 C CA . ALA A 1 85 ? 3.788 -9.225 -12.995 1.00 64.19 85 ALA A CA 1
ATOM 629 C C . ALA A 1 85 ? 5.015 -8.907 -13.888 1.00 64.19 85 ALA A C 1
ATOM 631 O O . ALA A 1 85 ? 4.860 -8.783 -15.099 1.00 64.19 85 ALA A O 1
ATOM 632 N N . GLY A 1 86 ? 6.222 -8.788 -13.309 1.00 55.44 86 GLY A N 1
ATOM 633 C CA . GLY A 1 86 ? 7.475 -8.542 -14.040 1.00 55.44 86 GLY A CA 1
ATOM 634 C C . GLY A 1 86 ? 7.934 -7.078 -14.113 1.00 55.44 86 GLY A C 1
ATOM 635 O O . GLY A 1 86 ? 8.660 -6.696 -15.029 1.00 55.44 86 GLY A O 1
ATOM 636 N N . TYR A 1 87 ? 7.515 -6.225 -13.177 1.00 54.53 87 TYR A N 1
ATOM 637 C CA . TYR A 1 87 ? 7.952 -4.824 -13.134 1.00 54.53 87 TYR A CA 1
ATOM 638 C C . TYR A 1 87 ? 9.130 -4.670 -12.166 1.00 54.53 87 TYR A C 1
ATOM 640 O O . TYR A 1 87 ? 8.999 -5.000 -10.989 1.00 54.53 87 TYR A O 1
ATOM 648 N N . SER A 1 88 ? 10.276 -4.206 -12.667 1.00 53.34 88 SER A N 1
ATOM 649 C CA . SER A 1 88 ? 11.474 -3.901 -11.879 1.00 53.34 88 SER A CA 1
ATOM 650 C C . SER A 1 88 ? 11.610 -2.386 -11.664 1.00 53.34 88 SER A C 1
ATOM 652 O O . SER A 1 88 ? 11.004 -1.580 -12.376 1.00 53.34 88 SER A O 1
ATOM 654 N N . ASP A 1 89 ? 12.405 -2.004 -10.666 1.00 52.22 89 ASP A N 1
ATOM 655 C CA . ASP A 1 89 ? 12.773 -0.625 -10.311 1.00 52.22 89 ASP A CA 1
ATOM 656 C C . ASP A 1 89 ? 13.417 0.153 -11.480 1.00 52.22 89 ASP A C 1
ATOM 658 O O . ASP A 1 89 ? 13.410 1.381 -11.495 1.00 52.22 89 ASP A O 1
ATOM 662 N N . GLN A 1 90 ? 13.919 -0.555 -12.499 1.00 53.59 90 GLN A N 1
ATOM 663 C CA . GLN A 1 90 ? 14.506 0.003 -13.727 1.00 53.59 90 GLN A CA 1
ATOM 664 C C . GLN A 1 90 ? 13.686 -0.282 -15.009 1.00 53.59 90 GLN A C 1
ATOM 666 O O . GLN A 1 90 ? 14.203 -0.146 -16.119 1.00 53.59 90 GLN A O 1
ATOM 671 N N . GLY A 1 91 ?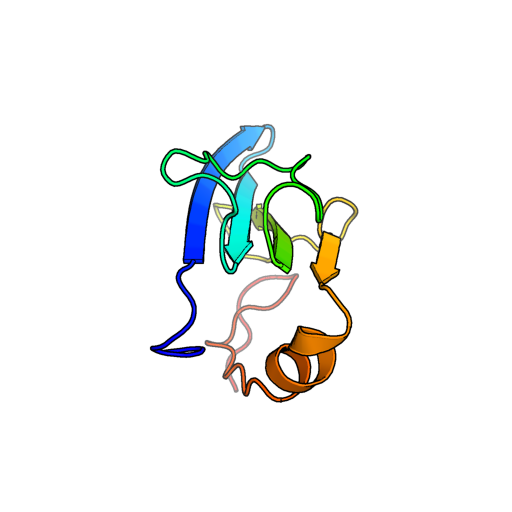 12.413 -0.683 -14.902 1.00 56.09 91 GLY A N 1
ATOM 672 C CA . GLY A 1 91 ? 11.569 -1.060 -16.048 1.00 56.09 91 GLY A CA 1
ATOM 673 C C . GLY A 1 91 ? 11.408 -2.577 -16.212 1.00 56.09 91 GLY A C 1
ATOM 674 O O . GLY A 1 91 ? 11.434 -3.314 -15.232 1.00 56.09 91 GLY A O 1
ATOM 675 N N . ASN A 1 92 ? 11.154 -3.068 -17.432 1.00 44.78 92 ASN A N 1
ATOM 676 C CA . ASN A 1 92 ? 10.725 -4.462 -17.649 1.00 44.78 92 ASN A CA 1
ATOM 677 C C . ASN A 1 92 ? 11.723 -5.509 -17.124 1.00 44.78 92 ASN A C 1
ATOM 679 O O . ASN A 1 92 ? 12.883 -5.527 -17.536 1.00 44.78 92 ASN A O 1
ATOM 683 N N . PHE A 1 93 ? 11.212 -6.468 -16.347 1.00 36.94 93 PHE A N 1
ATOM 684 C CA . PHE A 1 93 ? 11.870 -7.740 -16.062 1.00 36.94 93 PHE A CA 1
ATOM 685 C C . PHE A 1 93 ? 10.914 -8.891 -16.402 1.00 36.94 93 PHE A C 1
ATOM 687 O O . PHE A 1 93 ? 9.941 -9.140 -15.698 1.00 36.94 93 PHE A O 1
ATOM 694 N N . PHE A 1 94 ? 11.171 -9.601 -17.499 1.00 42.62 94 PHE A N 1
ATOM 695 C CA . PHE A 1 94 ? 10.454 -10.843 -17.798 1.00 42.62 94 PHE A CA 1
ATOM 696 C C . PHE A 1 94 ? 11.207 -12.029 -17.181 1.00 42.62 94 PHE A C 1
ATOM 698 O O . PHE A 1 94 ? 12.437 -12.048 -17.226 1.00 42.62 94 PHE A O 1
ATOM 705 N N . MET A 1 95 ? 10.447 -12.965 -16.597 1.00 39.66 95 MET A N 1
ATOM 706 C CA . MET A 1 95 ? 10.917 -14.234 -16.013 1.00 39.66 95 MET A CA 1
ATOM 707 C C . MET A 1 95 ? 11.795 -15.057 -16.957 1.00 39.66 95 MET A C 1
ATOM 709 O O . MET A 1 95 ? 11.436 -15.157 -18.153 1.00 39.66 95 MET A O 1
#